Protein AF-A0A7T8GVX0-F1 (afdb_monomer_lite)

Foldseek 3Di:
DDDDDDDDPDPDDPVNVVVVVCVVVVNDPVVVVVVVVDVDDLADPQQRPHGDGPCCVQPNPPSCPVVNVVVVVVVVVVVD

Secondary structure (DSSP, 8-state):
---PPPPPP----HHHHHHHHHHHHT-S-HHHHHTTTS---SB-TTTSSSB--HHIIIII-GGGHHHHHHHHHHHHHTT-

Sequence (80 aa):
MLKTPKPNPIKHRHQDAQLLVQAYTGHGPFLSHLSKWKNTSEICDLCLEEPQTAHHLIYKCPALSYERHLVSQEEDEETK

pLDDT: mean 73.69, std 11.42, range [44.09, 91.81]

Structure (mmCIF, N/CA/C/O backbone):
data_AF-A0A7T8GVX0-F1
#
_entry.id   AF-A0A7T8GVX0-F1
#
loop_
_atom_site.group_PDB
_atom_site.id
_atom_site.type_symbol
_atom_site.label_atom_id
_atom_site.label_alt_id
_atom_site.label_comp_id
_atom_site.label_asym_id
_atom_site.label_entity_id
_atom_site.label_seq_id
_atom_site.pdbx_PDB_ins_code
_atom_site.Cartn_x
_atom_site.Cartn_y
_atom_site.Cartn_z
_atom_site.occupancy
_atom_site.B_iso_or_equiv
_atom_site.auth_seq_id
_atom_site.auth_comp_id
_atom_site.auth_asym_id
_atom_site.auth_atom_id
_atom_site.pdbx_PDB_model_num
ATOM 1 N N . MET A 1 1 ? 1.613 0.928 45.751 1.00 59.47 1 MET A N 1
ATOM 2 C CA . MET A 1 1 ? 0.663 0.253 44.839 1.00 59.47 1 MET A CA 1
ATOM 3 C C . MET A 1 1 ? 0.197 1.260 43.797 1.00 59.47 1 MET A C 1
ATOM 5 O O . MET A 1 1 ? -0.491 2.207 44.156 1.00 59.47 1 MET A O 1
ATOM 9 N N . LEU A 1 2 ? 0.644 1.122 42.546 1.00 64.81 2 LEU A N 1
ATOM 10 C CA . LEU A 1 2 ? 0.258 2.004 41.439 1.00 64.81 2 LEU A CA 1
ATOM 11 C C . LEU A 1 2 ? -1.138 1.592 40.953 1.00 64.81 2 LEU A C 1
ATOM 13 O O . LEU A 1 2 ? -1.330 0.458 40.525 1.00 64.81 2 LEU A O 1
ATOM 17 N N . LYS A 1 3 ? -2.124 2.486 41.064 1.00 62.88 3 LYS A N 1
ATOM 18 C CA . LYS A 1 3 ? -3.463 2.265 40.504 1.00 62.88 3 LYS A CA 1
ATOM 19 C C . LYS A 1 3 ? -3.370 2.454 38.991 1.00 62.88 3 LYS A C 1
ATOM 21 O O . LYS A 1 3 ? -3.167 3.576 38.537 1.00 62.88 3 LYS A O 1
ATOM 26 N N . THR A 1 4 ? -3.495 1.381 38.218 1.00 68.25 4 THR A N 1
ATOM 27 C CA . THR A 1 4 ? -3.642 1.494 36.765 1.00 68.25 4 THR A CA 1
ATOM 28 C C . THR A 1 4 ? -5.031 2.057 36.441 1.00 68.25 4 THR A C 1
ATOM 30 O O . THR A 1 4 ? -6.021 1.654 37.063 1.00 68.25 4 THR A O 1
ATOM 33 N N . PRO A 1 5 ? -5.141 3.026 35.516 1.00 71.12 5 PRO A N 1
ATOM 34 C CA . PRO A 1 5 ? -6.436 3.541 35.100 1.00 71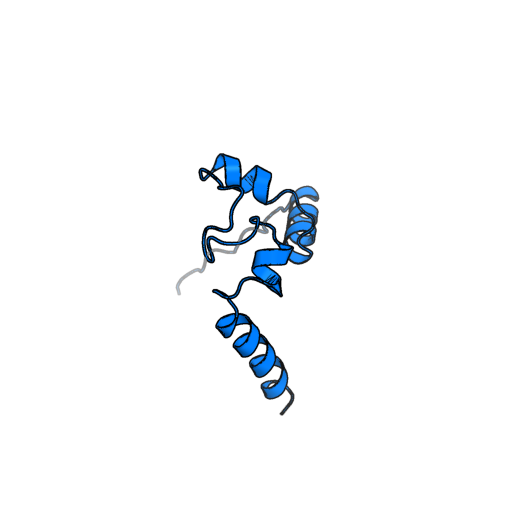.12 5 PRO A CA 1
ATOM 35 C C . PRO A 1 5 ? -7.228 2.434 34.396 1.00 71.12 5 PRO A C 1
ATOM 37 O O . PRO A 1 5 ? -6.707 1.725 33.536 1.00 71.12 5 PRO A O 1
ATOM 40 N N . LYS A 1 6 ? -8.498 2.278 34.780 1.00 66.69 6 LYS A N 1
ATOM 41 C CA . LYS A 1 6 ? -9.418 1.325 34.150 1.00 66.69 6 LYS A CA 1
ATOM 42 C C . LYS A 1 6 ? -9.705 1.810 32.720 1.00 66.69 6 LYS A C 1
ATOM 44 O O . LYS A 1 6 ? -10.144 2.953 32.578 1.00 66.69 6 LYS A O 1
ATOM 49 N N . PRO A 1 7 ? -9.465 1.000 31.674 1.00 65.88 7 PRO A N 1
ATOM 50 C CA . PRO A 1 7 ? -9.745 1.417 30.307 1.00 65.88 7 PRO A CA 1
ATOM 51 C C . PRO A 1 7 ? -11.251 1.631 30.141 1.00 65.88 7 PRO A C 1
ATOM 53 O O . PRO A 1 7 ? -12.061 0.782 30.519 1.00 65.88 7 PRO A O 1
ATOM 56 N N . ASN A 1 8 ? -11.631 2.792 29.610 1.00 69.62 8 ASN A N 1
ATOM 57 C CA . ASN A 1 8 ? -13.021 3.060 29.265 1.00 69.62 8 ASN A CA 1
ATOM 58 C C . ASN A 1 8 ? -13.414 2.186 28.065 1.00 69.62 8 ASN A C 1
ATOM 60 O O . ASN A 1 8 ? -12.640 2.111 27.108 1.00 69.62 8 ASN A O 1
ATOM 64 N N . PRO A 1 9 ? -14.597 1.547 28.077 1.00 67.00 9 PRO A N 1
ATOM 65 C CA . PRO A 1 9 ? -15.057 0.781 26.931 1.00 67.00 9 PRO A CA 1
ATOM 66 C C . PRO A 1 9 ? -15.221 1.732 25.748 1.00 67.00 9 PRO A C 1
ATOM 68 O O . PRO A 1 9 ? -15.987 2.700 25.812 1.00 67.00 9 PRO A O 1
ATOM 71 N N . ILE A 1 10 ? -14.468 1.473 24.680 1.00 66.81 10 ILE A N 1
ATOM 72 C CA . ILE A 1 10 ? -14.549 2.254 23.454 1.00 66.81 10 ILE A CA 1
ATOM 73 C C . ILE A 1 10 ? -15.941 2.010 22.872 1.00 66.81 10 ILE A C 1
ATOM 75 O O . ILE A 1 10 ? -16.273 0.905 22.446 1.00 66.81 10 ILE A O 1
ATOM 79 N N . LYS A 1 11 ? -16.797 3.033 22.920 1.00 65.50 11 LYS A N 1
ATOM 80 C CA . LYS A 1 11 ? -18.143 2.974 22.346 1.00 65.50 11 LYS A CA 1
ATOM 81 C C . LYS A 1 11 ? -18.037 3.138 20.836 1.00 65.50 11 LYS A C 1
ATOM 83 O O . LYS A 1 11 ? -18.279 4.226 20.319 1.00 65.50 11 LYS A O 1
ATOM 88 N N . HIS A 1 12 ? -17.656 2.070 20.149 1.00 63.78 12 HIS A N 1
ATOM 89 C CA . HIS A 1 12 ? -17.686 2.053 18.697 1.00 63.78 12 HIS A CA 1
ATOM 90 C C . HIS A 1 12 ? -19.131 2.113 18.212 1.00 63.78 12 HIS A C 1
ATOM 92 O O . HIS A 1 12 ? -19.988 1.336 18.645 1.00 63.78 12 HIS A O 1
ATOM 98 N N . ARG A 1 13 ? -19.426 3.076 17.339 1.00 71.88 13 ARG A N 1
ATOM 99 C CA . ARG A 1 13 ? -20.722 3.119 16.656 1.00 71.88 13 ARG A CA 1
ATOM 100 C C . ARG A 1 13 ? -20.739 1.990 15.626 1.00 71.88 13 ARG A C 1
ATOM 102 O O . ARG A 1 13 ? -19.697 1.603 15.117 1.00 71.88 13 ARG A O 1
ATOM 109 N N . HIS A 1 14 ? -21.918 1.484 15.272 1.00 72.94 14 HIS A N 1
ATOM 110 C CA . HIS A 1 14 ? -22.075 0.449 14.233 1.00 72.94 14 HIS A CA 1
ATOM 111 C C . HIS A 1 14 ? -21.324 0.782 12.922 1.00 72.94 14 HIS A C 1
ATOM 113 O O . HIS A 1 14 ? -20.826 -0.100 12.228 1.00 72.94 14 HIS A O 1
ATOM 119 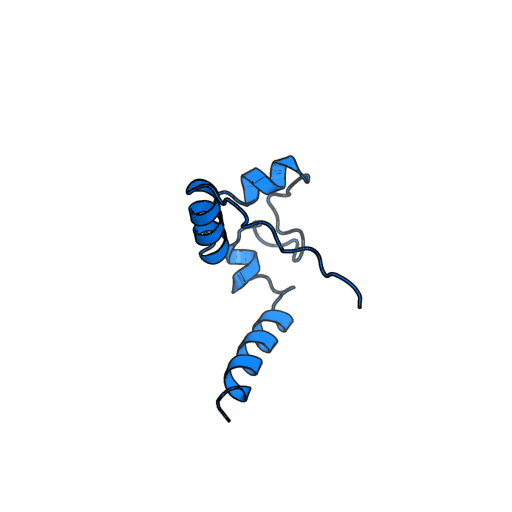N N . GLN A 1 15 ? -21.202 2.076 12.622 1.00 71.75 15 GLN A N 1
ATOM 120 C CA . GLN A 1 15 ? -20.441 2.612 11.493 1.00 71.75 15 GLN A CA 1
ATOM 121 C C . GLN A 1 15 ? -18.938 2.285 11.565 1.00 71.75 15 GLN A C 1
ATOM 123 O O . GLN A 1 15 ? -18.339 1.994 10.534 1.00 71.75 15 GLN A O 1
ATOM 128 N N . ASP A 1 16 ? -18.341 2.254 12.758 1.00 75.25 16 ASP A N 1
ATOM 129 C CA . ASP A 1 16 ? -16.920 1.942 12.950 1.00 75.25 16 ASP A CA 1
ATOM 130 C C . ASP A 1 16 ? -16.637 0.469 12.628 1.00 75.25 16 ASP A C 1
ATOM 132 O O . ASP A 1 16 ? -15.643 0.148 11.983 1.00 75.25 16 ASP A O 1
ATOM 136 N N . ALA A 1 17 ? -17.547 -0.433 13.015 1.00 77.62 17 ALA A N 1
ATOM 137 C CA . ALA A 1 17 ? -17.439 -1.853 12.689 1.00 77.62 17 ALA A CA 1
ATOM 138 C C . ALA A 1 17 ? -17.548 -2.094 11.175 1.00 77.62 17 ALA A C 1
ATOM 140 O O . ALA A 1 17 ? -16.783 -2.875 10.616 1.00 77.62 17 ALA A O 1
ATOM 141 N N . GLN A 1 18 ? -18.449 -1.385 10.488 1.00 77.25 18 GLN A N 1
ATOM 142 C CA . GLN A 1 18 ? -18.552 -1.451 9.026 1.00 77.25 18 GLN A CA 1
ATOM 143 C C . GLN A 1 18 ? -17.285 -0.941 8.330 1.00 77.25 18 GLN A C 1
ATOM 145 O O . GLN A 1 18 ? -16.824 -1.567 7.379 1.00 77.25 18 GLN A O 1
ATOM 150 N N . LEU A 1 19 ? -16.700 0.152 8.822 1.00 73.94 19 LEU A N 1
ATOM 151 C CA . LEU A 1 19 ? -15.424 0.678 8.333 1.00 73.94 19 LEU A CA 1
ATOM 152 C C . LEU A 1 19 ? -14.278 -0.318 8.533 1.00 73.94 19 LEU A C 1
ATOM 154 O O . LEU A 1 19 ? -13.486 -0.518 7.616 1.00 73.94 19 LEU A O 1
ATOM 158 N N . LEU A 1 20 ? -14.218 -0.982 9.689 1.00 75.81 20 LEU A N 1
ATOM 159 C CA . LEU A 1 20 ? -13.228 -2.027 9.962 1.00 75.81 20 LEU A CA 1
ATOM 160 C C . LEU A 1 20 ? -13.380 -3.219 9.013 1.00 75.81 20 LEU A C 1
ATOM 162 O O . LEU A 1 20 ? -12.389 -3.681 8.458 1.00 75.81 20 LEU A O 1
ATOM 166 N N . VAL A 1 21 ? -14.609 -3.679 8.768 1.00 78.75 21 VAL A N 1
ATOM 167 C CA . VAL A 1 21 ? -14.881 -4.761 7.807 1.00 78.75 21 VAL A CA 1
ATOM 168 C C . VAL A 1 21 ? -14.480 -4.343 6.396 1.00 78.75 21 VAL A C 1
ATOM 170 O O . VAL A 1 21 ? -13.833 -5.106 5.686 1.00 78.75 21 VAL A O 1
ATOM 173 N N . GLN A 1 22 ? -14.818 -3.124 5.981 1.00 80.44 22 GLN A N 1
ATOM 174 C CA . GLN A 1 22 ? -14.408 -2.594 4.684 1.00 80.44 22 GLN A CA 1
ATOM 175 C C . GLN A 1 22 ? -12.887 -2.476 4.562 1.00 80.44 22 GLN A C 1
ATOM 177 O O . GLN A 1 22 ? -12.364 -2.716 3.478 1.00 80.44 22 GLN A O 1
ATOM 182 N N . ALA A 1 23 ? -12.185 -2.122 5.644 1.00 74.62 23 ALA A N 1
ATOM 183 C CA . ALA A 1 23 ? -10.726 -2.011 5.671 1.00 74.62 23 ALA A CA 1
ATOM 184 C C . ALA A 1 23 ? -10.073 -3.381 5.568 1.00 74.62 23 ALA A C 1
ATOM 186 O O . ALA A 1 23 ? -9.212 -3.584 4.719 1.00 74.62 23 ALA A O 1
ATOM 187 N N . TYR A 1 24 ? -10.557 -4.333 6.360 1.00 73.75 24 TYR A N 1
ATOM 188 C CA . TYR A 1 24 ? -10.090 -5.710 6.336 1.00 73.75 24 TYR A CA 1
ATOM 189 C C . TYR A 1 24 ? -10.328 -6.383 4.978 1.00 73.75 24 TYR A C 1
ATOM 191 O O . TYR A 1 24 ? -9.462 -7.073 4.457 1.00 73.75 24 TYR A O 1
ATOM 199 N N . THR A 1 25 ? -11.490 -6.144 4.368 1.00 76.06 25 THR A N 1
ATOM 200 C CA . THR A 1 25 ? -11.849 -6.730 3.067 1.00 76.06 25 THR A CA 1
ATOM 201 C C . THR A 1 25 ? -11.355 -5.917 1.869 1.00 76.06 25 THR A C 1
ATOM 203 O O . THR A 1 25 ? -11.542 -6.352 0.737 1.00 76.06 25 THR A O 1
ATOM 206 N N . GLY A 1 26 ? -10.788 -4.724 2.071 1.00 69.06 26 GLY A N 1
ATOM 207 C CA . GLY A 1 26 ? -10.336 -3.839 0.992 1.00 69.06 26 GLY A CA 1
ATOM 208 C C . GLY A 1 26 ? -11.444 -3.222 0.119 1.00 69.06 26 GLY A C 1
ATOM 209 O O . GLY A 1 26 ? -11.135 -2.668 -0.932 1.00 69.06 26 GLY A O 1
ATOM 210 N N . HIS A 1 27 ? -12.718 -3.287 0.527 1.00 78.38 27 HIS A N 1
ATOM 211 C CA . HIS A 1 27 ? -13.874 -2.815 -0.264 1.00 78.38 27 HIS A CA 1
ATOM 212 C C . HIS A 1 27 ? -14.333 -1.380 0.062 1.00 78.38 27 HIS A C 1
ATOM 214 O O . HIS A 1 27 ? -15.288 -0.876 -0.530 1.00 78.38 27 HIS A O 1
ATOM 220 N N . GLY A 1 28 ? -13.697 -0.713 1.024 1.00 73.62 28 GLY A N 1
ATOM 221 C CA . GLY A 1 28 ? -14.005 0.676 1.374 1.00 73.62 28 GLY A CA 1
ATOM 222 C C . GLY A 1 28 ? -13.433 1.702 0.383 1.00 73.62 28 GLY A C 1
ATOM 223 O O . GLY A 1 28 ? -12.467 1.418 -0.328 1.00 73.62 28 GLY A O 1
ATOM 224 N N . PRO A 1 29 ? -13.973 2.936 0.349 1.00 68.19 29 PRO A N 1
ATOM 225 C CA . PRO A 1 29 ? -13.498 4.017 -0.517 1.00 68.19 29 PRO A CA 1
ATOM 226 C C . PRO A 1 29 ? -12.189 4.648 0.007 1.00 68.19 29 PRO A C 1
ATOM 228 O O . PRO A 1 29 ? -12.095 5.865 0.191 1.00 68.19 29 PRO A O 1
ATOM 231 N N . PHE A 1 30 ? -11.166 3.828 0.265 1.00 68.69 30 PHE A N 1
ATOM 232 C CA . PHE A 1 30 ? -9.923 4.240 0.927 1.00 68.69 30 PHE A CA 1
ATOM 233 C C . PHE A 1 30 ? -9.164 5.303 0.155 1.00 68.69 30 PHE A C 1
ATOM 235 O O . PHE A 1 30 ? -8.694 6.253 0.767 1.00 68.69 30 PHE A O 1
ATOM 242 N N . LEU A 1 31 ? -9.120 5.208 -1.176 1.00 66.25 31 LEU A N 1
ATOM 243 C CA . LEU A 1 31 ? -8.484 6.222 -2.021 1.00 66.25 31 LEU A CA 1
ATOM 244 C C . LEU A 1 31 ? -9.143 7.598 -1.865 1.00 66.25 31 LEU A C 1
ATOM 246 O O . LEU A 1 31 ? -8.440 8.590 -1.728 1.00 66.25 31 LEU A O 1
ATOM 250 N N . SER A 1 32 ? -10.477 7.662 -1.794 1.00 67.81 32 SER A N 1
ATOM 251 C CA . SER A 1 32 ? -11.214 8.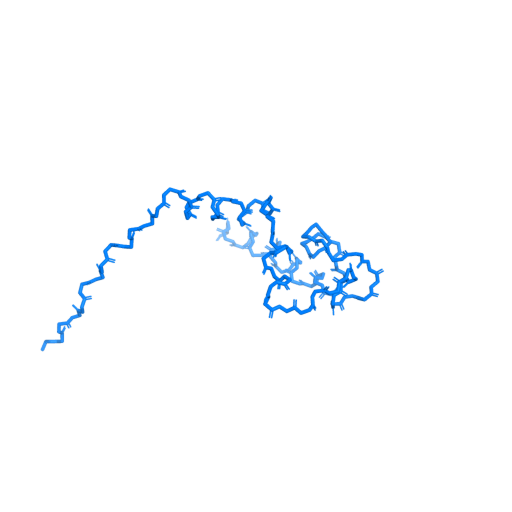922 -1.602 1.00 67.81 32 SER A CA 1
ATOM 252 C C . SER A 1 32 ? -11.048 9.500 -0.190 1.00 67.81 32 SER A C 1
ATOM 254 O O . SER A 1 32 ? -11.175 10.705 0.026 1.00 67.81 32 SER A O 1
ATOM 256 N N . HIS A 1 33 ? -10.768 8.653 0.803 1.00 69.62 33 HIS A N 1
ATOM 257 C CA . HIS A 1 33 ? -10.368 9.119 2.129 1.00 69.62 33 HIS A CA 1
ATOM 258 C C . HIS A 1 33 ? -8.915 9.596 2.151 1.00 69.62 33 HIS A C 1
ATOM 260 O O . HIS A 1 33 ? -8.653 10.682 2.661 1.00 69.62 33 HIS A O 1
ATOM 266 N N . LEU A 1 34 ? -7.992 8.844 1.550 1.00 67.94 34 LEU A N 1
ATOM 267 C CA . LEU A 1 34 ? -6.578 9.201 1.441 1.00 67.94 34 LEU A CA 1
ATOM 268 C C . LEU A 1 34 ? -6.361 10.491 0.649 1.00 67.94 34 LEU A C 1
ATOM 270 O O . LEU A 1 34 ? -5.532 11.303 1.051 1.00 67.94 34 LEU A O 1
ATOM 274 N N . SER A 1 35 ? -7.143 10.728 -0.407 1.00 67.31 35 SER A N 1
ATOM 275 C CA . SER A 1 35 ? -7.054 11.935 -1.237 1.00 67.31 35 SER A CA 1
ATOM 276 C C . SER A 1 35 ? -7.365 13.222 -0.468 1.00 67.31 35 SER A C 1
ATOM 278 O O . SER A 1 35 ? -6.979 14.306 -0.892 1.00 67.31 35 SER A O 1
ATOM 280 N N . LYS A 1 36 ? -8.056 13.128 0.678 1.00 73.69 36 LYS A N 1
ATOM 281 C CA . LYS A 1 36 ? -8.288 14.274 1.574 1.00 73.69 36 LYS A CA 1
ATOM 282 C C . LYS A 1 36 ? -7.064 14.612 2.434 1.00 73.69 36 LYS A C 1
ATOM 284 O O . LYS A 1 36 ? -7.003 15.708 2.977 1.00 73.69 36 LYS A O 1
ATOM 289 N N . TRP A 1 37 ? -6.133 13.671 2.600 1.00 65.88 37 TRP A N 1
ATOM 290 C CA . TRP A 1 37 ? -4.993 13.768 3.523 1.00 65.88 37 TRP A CA 1
ATOM 291 C C . TRP A 1 37 ? -3.663 13.912 2.779 1.00 65.88 37 TRP A C 1
ATOM 293 O O . TRP A 1 37 ? -2.725 14.508 3.302 1.00 65.88 37 TRP A O 1
ATOM 303 N N . LYS A 1 38 ? -3.574 13.388 1.554 1.00 68.06 38 LYS A N 1
ATOM 304 C CA . LYS A 1 38 ? -2.400 13.464 0.686 1.00 68.06 38 LYS A CA 1
ATOM 305 C C . LYS A 1 38 ? -2.860 13.684 -0.750 1.00 68.06 38 LYS A C 1
ATOM 307 O O . LYS A 1 38 ? -3.911 13.188 -1.143 1.00 68.06 38 LYS A O 1
ATOM 312 N N . ASN A 1 39 ? -2.049 14.386 -1.539 1.00 68.06 39 ASN A N 1
ATOM 313 C CA . ASN A 1 39 ? -2.241 14.432 -2.983 1.00 68.06 39 ASN A CA 1
ATOM 314 C C . ASN A 1 39 ? -1.994 13.017 -3.528 1.00 68.06 39 ASN A C 1
ATOM 316 O O . ASN A 1 39 ? -0.851 12.571 -3.619 1.00 68.06 39 ASN A O 1
ATOM 320 N N . THR A 1 40 ? -3.069 12.270 -3.762 1.00 68.88 40 THR A N 1
ATOM 321 C CA . THR A 1 40 ? -3.004 10.902 -4.273 1.00 68.88 40 THR A CA 1
ATOM 322 C C . THR A 1 40 ? -2.799 10.951 -5.777 1.00 68.88 40 THR A C 1
ATOM 324 O O . THR A 1 40 ? -3.654 11.473 -6.491 1.00 68.88 40 THR A O 1
ATOM 327 N N 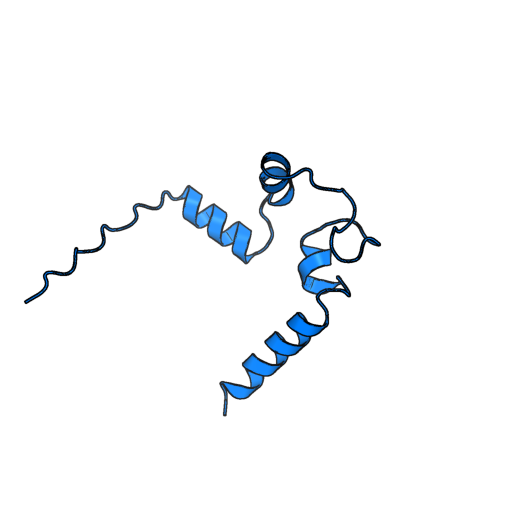. SER A 1 41 ? -1.675 10.411 -6.239 1.00 71.81 41 SER A N 1
ATOM 328 C CA . SER A 1 41 ? -1.443 10.148 -7.655 1.00 71.81 41 SER A CA 1
ATOM 329 C C . SER A 1 41 ? -2.364 9.023 -8.134 1.00 71.81 41 SER A C 1
ATOM 331 O O . SER A 1 41 ? -2.672 8.093 -7.384 1.00 71.81 41 SER A O 1
ATOM 333 N N . GLU A 1 42 ? -2.811 9.101 -9.388 1.00 81.81 42 GLU A N 1
ATOM 334 C CA . GLU A 1 42 ? -3.498 7.982 -10.046 1.00 81.81 42 GLU A CA 1
ATOM 335 C C . GLU A 1 42 ? -2.540 6.811 -10.296 1.00 81.81 42 GLU A C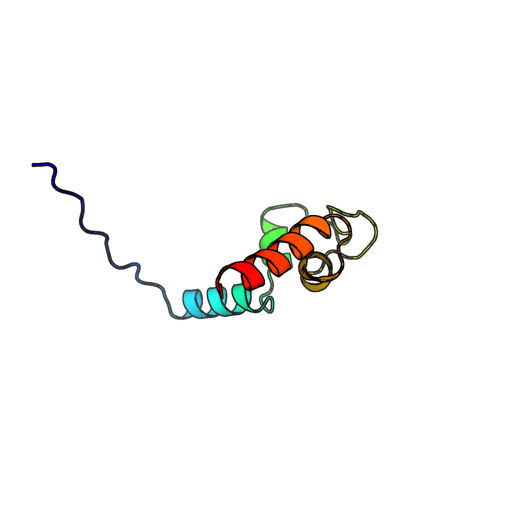 1
ATOM 337 O O . GLU A 1 42 ? -2.979 5.668 -10.386 1.00 81.81 42 GLU A O 1
ATOM 342 N N . ILE A 1 43 ? -1.236 7.090 -10.362 1.00 88.56 43 ILE A N 1
ATOM 343 C CA . ILE A 1 43 ? -0.155 6.114 -10.507 1.00 88.56 43 ILE A CA 1
ATOM 344 C C . ILE A 1 43 ? 0.356 5.713 -9.121 1.00 88.56 43 ILE A C 1
ATOM 346 O O . ILE A 1 43 ? 0.470 6.555 -8.234 1.00 88.56 43 ILE A O 1
ATOM 350 N N . CYS A 1 44 ? 0.680 4.433 -8.940 1.00 87.00 44 CYS A N 1
ATOM 351 C CA . CYS A 1 44 ? 1.237 3.892 -7.706 1.00 87.00 44 CYS A CA 1
ATOM 352 C C . CYS A 1 44 ? 2.506 4.641 -7.286 1.00 87.00 44 CYS A C 1
ATOM 354 O O . CYS A 1 44 ? 3.507 4.597 -7.994 1.00 87.00 44 CYS A O 1
ATOM 356 N N . ASP A 1 45 ? 2.494 5.243 -6.095 1.00 86.81 45 ASP A N 1
ATOM 357 C CA . ASP A 1 45 ? 3.635 5.987 -5.538 1.00 86.81 45 ASP A CA 1
ATOM 358 C C . ASP A 1 45 ? 4.878 5.103 -5.278 1.00 86.81 45 ASP A C 1
ATOM 360 O O . ASP A 1 45 ? 5.963 5.628 -5.035 1.00 86.81 45 ASP A O 1
ATOM 364 N N . LEU A 1 46 ? 4.726 3.772 -5.281 1.00 89.25 46 LEU A N 1
ATOM 365 C CA . LEU A 1 46 ? 5.806 2.826 -4.980 1.00 89.25 46 LEU A CA 1
ATOM 366 C C . LEU A 1 46 ? 6.518 2.323 -6.238 1.00 89.25 46 LEU A C 1
ATOM 368 O O . LEU A 1 46 ? 7.739 2.398 -6.320 1.00 89.25 46 LEU A O 1
ATOM 372 N N . CYS A 1 47 ? 5.764 1.780 -7.199 1.00 91.56 47 CYS A N 1
ATOM 373 C CA . CYS A 1 47 ? 6.339 1.228 -8.429 1.00 91.56 47 CYS A CA 1
ATOM 374 C C . CYS A 1 47 ? 6.386 2.241 -9.575 1.00 91.56 47 CYS A C 1
ATOM 376 O O . CYS A 1 47 ? 7.156 2.048 -10.502 1.00 91.56 47 CYS A O 1
ATOM 378 N N . LEU A 1 48 ? 5.576 3.305 -9.514 1.00 91.81 48 LEU A N 1
ATOM 379 C CA . LEU A 1 48 ? 5.462 4.351 -10.536 1.00 91.81 48 LEU A CA 1
ATOM 380 C C . LEU A 1 48 ? 5.027 3.858 -11.933 1.00 91.81 48 LEU A C 1
ATOM 382 O O . LEU A 1 48 ? 5.109 4.614 -12.898 1.00 91.81 48 LEU A O 1
ATOM 386 N N . GLU A 1 49 ? 4.538 2.621 -12.049 1.00 88.88 49 GLU A N 1
ATOM 387 C CA . GLU A 1 49 ? 4.232 1.972 -13.334 1.00 88.88 49 GLU A CA 1
ATOM 388 C C . GLU A 1 49 ? 2.730 1.747 -13.566 1.00 88.88 49 GLU A C 1
ATOM 390 O O . GLU A 1 49 ? 2.226 2.004 -14.657 1.00 88.88 49 GLU A O 1
ATOM 395 N N . GLU A 1 50 ? 1.995 1.278 -12.551 1.00 88.19 50 GLU A N 1
ATOM 396 C CA . GLU A 1 50 ? 0.572 0.919 -12.667 1.00 88.19 50 GLU A CA 1
ATOM 397 C C . GLU A 1 50 ? -0.345 1.852 -11.854 1.00 88.19 50 GLU A C 1
ATOM 399 O O . GLU A 1 50 ? 0.112 2.513 -10.916 1.00 88.19 50 GLU A O 1
ATOM 404 N N . PRO A 1 51 ? -1.661 1.878 -12.146 1.00 88.19 51 PRO A N 1
ATOM 405 C CA . PRO A 1 51 ? -2.625 2.629 -11.352 1.00 88.19 51 PRO A CA 1
ATOM 406 C C . PRO A 1 51 ? -2.630 2.243 -9.866 1.00 88.19 51 PRO A C 1
ATOM 408 O O . PRO A 1 51 ? -2.646 1.059 -9.506 1.00 88.19 51 PRO A O 1
ATOM 411 N N . GLN A 1 52 ? -2.700 3.246 -8.987 1.00 84.44 52 GLN A N 1
ATOM 412 C CA . GLN A 1 52 ? -2.753 3.047 -7.544 1.00 84.44 52 GLN A CA 1
ATOM 413 C C . GLN A 1 52 ? -4.118 2.503 -7.119 1.00 84.44 52 GLN A C 1
ATOM 415 O O . GLN A 1 52 ? -5.061 3.240 -6.839 1.00 84.44 52 GLN A O 1
ATOM 420 N N . THR A 1 53 ? -4.215 1.181 -7.028 1.00 82.00 53 THR A N 1
ATOM 421 C CA . THR A 1 53 ? -5.390 0.479 -6.505 1.00 82.00 53 THR A CA 1
ATOM 422 C C . THR A 1 53 ? -5.003 -0.401 -5.322 1.00 82.00 53 THR A C 1
ATOM 424 O O . THR A 1 53 ? -3.861 -0.851 -5.221 1.00 82.00 53 THR A O 1
ATOM 427 N N . ALA A 1 54 ? -5.960 -0.691 -4.434 1.00 80.12 54 ALA A N 1
ATOM 428 C CA . ALA A 1 54 ? -5.742 -1.645 -3.344 1.00 80.12 54 ALA A CA 1
ATOM 429 C C . ALA A 1 54 ? -5.311 -3.017 -3.888 1.00 80.12 54 ALA A C 1
ATOM 431 O O . ALA A 1 54 ? -4.366 -3.613 -3.384 1.00 80.12 54 ALA A O 1
ATOM 432 N N . HIS A 1 55 ? -5.929 -3.468 -4.986 1.00 82.12 55 HIS A N 1
ATOM 433 C CA . HIS A 1 55 ? -5.530 -4.697 -5.667 1.00 82.12 55 HIS A CA 1
ATOM 434 C C . HIS A 1 55 ? -4.074 -4.642 -6.151 1.00 82.12 55 HIS A C 1
ATOM 436 O O . HIS A 1 55 ? -3.346 -5.626 -6.012 1.00 82.12 55 HIS A O 1
ATOM 442 N N . HIS A 1 56 ? -3.641 -3.527 -6.748 1.00 87.50 56 HIS A N 1
ATOM 443 C CA . HIS A 1 56 ? -2.254 -3.371 -7.171 1.00 87.50 56 HIS A CA 1
ATOM 444 C C . HIS A 1 56 ? -1.311 -3.457 -5.966 1.00 87.50 56 HIS A C 1
ATOM 446 O O . HIS A 1 56 ? -0.433 -4.311 -5.959 1.00 87.50 56 HIS A O 1
ATOM 452 N N . LEU A 1 57 ? -1.528 -2.650 -4.922 1.00 84.31 57 LEU A N 1
ATOM 453 C CA . LEU A 1 57 ? -0.672 -2.631 -3.730 1.00 84.31 57 LEU A CA 1
ATOM 454 C C . LEU A 1 57 ? -0.572 -4.007 -3.064 1.00 84.31 57 LEU A C 1
ATOM 456 O O . LEU A 1 57 ? 0.532 -4.486 -2.816 1.00 84.31 57 LEU A O 1
ATOM 460 N N . ILE A 1 58 ? -1.711 -4.663 -2.839 1.00 83.25 58 ILE A N 1
ATOM 461 C CA . ILE A 1 58 ? -1.757 -5.930 -2.110 1.00 83.25 58 ILE A CA 1
ATOM 462 C C . ILE A 1 58 ? -1.157 -7.056 -2.949 1.00 83.25 58 ILE A C 1
ATOM 464 O O . ILE A 1 58 ? -0.302 -7.764 -2.440 1.00 83.25 58 ILE A O 1
ATOM 468 N N . TYR A 1 59 ? -1.533 -7.211 -4.224 1.00 83.31 59 TYR A N 1
ATOM 469 C CA . TYR A 1 59 ? -1.244 -8.445 -4.974 1.00 83.31 59 TYR A CA 1
ATOM 470 C C . TYR A 1 59 ? -0.214 -8.313 -6.094 1.00 83.31 59 TYR A C 1
ATOM 472 O O . TYR A 1 59 ? 0.378 -9.316 -6.484 1.00 83.31 59 TYR A O 1
ATOM 480 N N . LYS A 1 60 ? -0.016 -7.116 -6.655 1.00 87.25 60 LYS A N 1
ATOM 481 C CA . LYS A 1 60 ? 0.752 -6.948 -7.902 1.00 87.25 60 LYS A CA 1
ATOM 482 C C . LYS A 1 60 ? 2.002 -6.092 -7.756 1.00 87.25 60 LYS A C 1
ATOM 484 O O . LYS A 1 60 ? 2.957 -6.309 -8.488 1.00 87.25 60 LYS A O 1
ATOM 489 N N . CYS A 1 61 ? 2.016 -5.142 -6.822 1.00 90.56 61 CYS A N 1
ATOM 490 C CA . CYS A 1 61 ? 3.049 -4.119 -6.734 1.00 90.56 61 CYS A CA 1
ATOM 491 C C . CYS A 1 61 ? 4.426 -4.770 -6.554 1.00 90.56 61 CYS A C 1
ATOM 493 O O . CYS A 1 61 ? 4.632 -5.430 -5.529 1.00 90.56 61 CYS A O 1
ATOM 495 N N . PRO A 1 62 ? 5.362 -4.619 -7.508 1.00 91.25 62 PRO A N 1
ATOM 496 C CA . PRO A 1 62 ? 6.666 -5.277 -7.439 1.00 91.25 62 PRO A CA 1
ATOM 497 C C . PRO A 1 62 ? 7.498 -4.768 -6.259 1.00 91.25 62 PRO A C 1
ATOM 499 O O . PRO A 1 62 ? 8.231 -5.548 -5.652 1.00 91.25 62 PRO A O 1
ATOM 502 N N . ALA A 1 63 ? 7.308 -3.505 -5.865 1.00 91.00 63 ALA A N 1
ATOM 503 C CA . ALA A 1 63 ? 7.965 -2.908 -4.704 1.00 91.00 63 ALA A CA 1
ATOM 504 C C . ALA A 1 63 ? 7.567 -3.558 -3.366 1.00 91.00 63 ALA A C 1
ATOM 506 O O . ALA A 1 63 ? 8.299 -3.404 -2.401 1.00 91.00 63 ALA A O 1
ATOM 507 N N . LEU A 1 64 ? 6.438 -4.281 -3.317 1.00 88.56 64 LEU A N 1
ATOM 508 C CA . LEU A 1 64 ? 5.947 -5.003 -2.133 1.00 88.56 64 LEU A CA 1
ATOM 509 C C . LEU A 1 64 ? 6.060 -6.531 -2.283 1.00 88.56 64 LEU A C 1
ATOM 511 O O . LEU A 1 64 ? 5.374 -7.299 -1.606 1.00 88.56 64 LEU A O 1
ATOM 515 N N . SER A 1 65 ? 6.845 -6.997 -3.260 1.00 87.44 65 SER A N 1
ATOM 516 C CA . SER A 1 65 ? 6.993 -8.431 -3.532 1.00 87.44 65 SER A CA 1
ATOM 517 C C . SER A 1 65 ? 7.658 -9.167 -2.374 1.00 87.44 65 SER A C 1
ATOM 519 O O . SER A 1 65 ? 7.202 -10.246 -2.006 1.00 87.44 65 SER A O 1
ATOM 521 N N . TYR A 1 66 ? 8.680 -8.568 -1.767 1.00 84.69 66 TYR A N 1
ATOM 522 C CA . TYR A 1 66 ? 9.426 -9.166 -0.668 1.00 84.69 66 TYR A CA 1
ATOM 523 C C . TYR A 1 66 ? 8.545 -9.399 0.567 1.00 84.69 66 TYR A C 1
ATOM 525 O O . TYR A 1 66 ? 8.494 -10.505 1.098 1.00 84.69 66 TYR A O 1
ATOM 533 N N . GLU A 1 67 ? 7.773 -8.394 0.971 1.00 81.88 67 GLU A N 1
ATOM 534 C CA . GLU A 1 67 ? 6.882 -8.440 2.130 1.00 81.88 67 GLU A CA 1
ATOM 535 C C . GLU A 1 67 ? 5.777 -9.488 1.958 1.00 81.88 67 GLU A C 1
ATOM 537 O O . GLU A 1 67 ? 5.462 -10.210 2.901 1.00 81.88 67 GLU A O 1
ATOM 542 N N . ARG A 1 68 ? 5.230 -9.644 0.743 1.00 81.00 68 ARG A N 1
ATOM 543 C CA . ARG A 1 68 ? 4.266 -10.718 0.449 1.00 81.00 68 ARG A CA 1
ATOM 544 C C . ARG A 1 68 ? 4.853 -12.110 0.671 1.00 81.00 68 ARG A C 1
ATOM 546 O O . ARG A 1 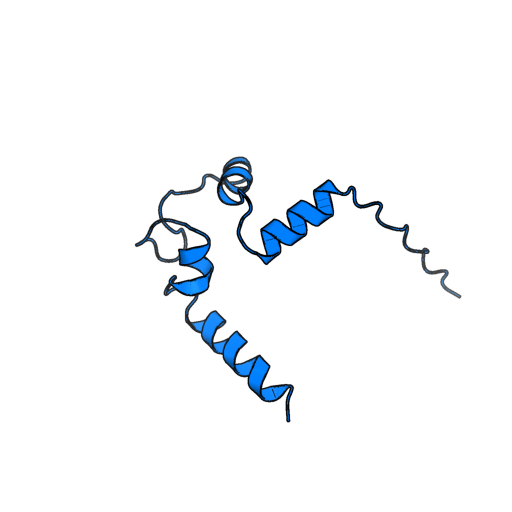68 ? 4.160 -12.999 1.165 1.00 81.00 68 ARG A O 1
ATOM 553 N N . HIS A 1 69 ? 6.109 -12.306 0.277 1.00 74.81 69 HIS A N 1
ATOM 554 C CA . HIS A 1 69 ? 6.782 -13.590 0.438 1.00 74.81 69 HIS A CA 1
ATOM 555 C C . HIS A 1 69 ? 7.111 -13.895 1.901 1.00 74.81 69 HIS A C 1
ATOM 557 O O . HIS A 1 69 ? 7.093 -15.066 2.264 1.00 74.81 69 HIS A O 1
ATOM 563 N N . LEU A 1 70 ? 7.350 -12.878 2.736 1.00 69.75 70 LEU A N 1
ATOM 564 C CA . LEU A 1 70 ? 7.544 -13.060 4.178 1.00 69.75 70 LEU A CA 1
ATOM 565 C C . LEU A 1 70 ? 6.257 -13.495 4.888 1.00 69.75 70 LEU A C 1
ATOM 567 O O . LEU A 1 70 ? 6.283 -14.465 5.635 1.00 69.75 70 LEU A O 1
ATOM 571 N N . VAL A 1 71 ? 5.121 -12.855 4.590 1.00 60.66 71 VAL A N 1
ATOM 572 C CA . VAL A 1 71 ? 3.821 -13.233 5.184 1.00 60.66 71 VAL A CA 1
ATOM 573 C C . VAL A 1 71 ? 3.447 -14.679 4.846 1.00 60.66 71 VAL A C 1
ATOM 575 O O . VAL A 1 71 ? 2.914 -15.389 5.688 1.00 60.66 71 VAL A O 1
ATOM 578 N N . SER A 1 72 ? 3.786 -15.144 3.639 1.00 58.09 72 SER A N 1
ATOM 579 C CA . SER A 1 72 ? 3.531 -16.538 3.244 1.00 58.09 72 SER A CA 1
ATOM 580 C C . SER A 1 72 ? 4.404 -17.553 3.996 1.00 58.09 72 SER A C 1
ATOM 582 O O . SER A 1 72 ? 4.076 -18.729 3.993 1.00 58.09 72 SER A O 1
ATOM 584 N N . GLN A 1 73 ? 5.525 -17.133 4.594 1.00 54.53 73 GLN A N 1
ATOM 585 C CA . GLN A 1 73 ? 6.437 -18.026 5.320 1.00 54.53 73 GLN A CA 1
ATOM 586 C C . GLN A 1 73 ? 6.118 -18.108 6.817 1.00 54.53 73 GLN A C 1
ATOM 588 O O . GLN A 1 73 ? 6.380 -19.136 7.432 1.00 54.53 73 GLN A O 1
ATOM 593 N N . GLU A 1 74 ? 5.527 -17.063 7.401 1.00 56.00 74 GLU A N 1
ATOM 594 C CA . GLU A 1 74 ? 5.123 -17.065 8.815 1.00 56.00 74 GLU A CA 1
ATOM 595 C C . GLU A 1 74 ? 3.936 -18.015 9.081 1.00 56.00 74 GLU A C 1
ATOM 597 O O . GLU A 1 74 ? 3.881 -18.649 10.134 1.00 56.00 74 GLU A O 1
ATOM 602 N N . GLU A 1 75 ? 3.033 -18.204 8.109 1.00 55.00 75 GLU A N 1
ATOM 603 C CA . GLU A 1 75 ? 1.899 -19.141 8.228 1.00 55.00 75 GLU A CA 1
ATOM 604 C C . GLU A 1 75 ? 2.335 -20.622 8.303 1.00 55.00 75 GLU A C 1
ATOM 606 O O . GLU A 1 75 ? 1.641 -21.442 8.910 1.00 55.00 75 GLU A O 1
ATOM 611 N N . ASP A 1 76 ? 3.508 -20.960 7.755 1.00 51.81 76 ASP A N 1
ATOM 612 C CA . ASP A 1 76 ? 4.048 -22.326 7.738 1.00 51.81 76 ASP A CA 1
ATOM 613 C C . ASP A 1 76 ? 4.830 -22.692 9.022 1.00 51.81 76 ASP A C 1
ATOM 615 O O . ASP A 1 76 ? 5.009 -23.877 9.319 1.00 51.81 76 ASP A O 1
ATOM 619 N N . GLU A 1 77 ? 5.299 -21.713 9.808 1.00 51.28 77 GLU A N 1
ATOM 620 C CA . GLU A 1 77 ? 6.034 -21.968 11.062 1.00 51.28 77 GLU A CA 1
ATOM 621 C C . GLU A 1 77 ? 5.123 -22.112 12.289 1.00 51.28 77 GLU A C 1
ATOM 623 O O . GLU A 1 77 ? 5.467 -22.842 13.218 1.00 51.28 77 GLU A O 1
ATOM 628 N N . GLU A 1 78 ? 3.934 -21.503 12.298 1.00 49.34 78 GLU A N 1
ATOM 629 C CA . GLU A 1 78 ? 3.021 -21.559 13.454 1.00 49.34 78 GLU A CA 1
ATOM 630 C C . GLU A 1 78 ? 2.248 -22.894 13.571 1.00 49.34 78 GLU A C 1
ATOM 632 O O . GLU A 1 78 ? 1.535 -23.138 14.545 1.00 49.34 78 GLU A O 1
ATOM 637 N N . THR A 1 79 ? 2.425 -23.809 12.611 1.00 52.12 79 THR A N 1
ATOM 638 C CA . THR A 1 79 ? 1.860 -25.172 12.648 1.00 52.12 79 THR A CA 1
ATOM 639 C C . THR A 1 79 ? 2.853 -26.271 13.044 1.00 52.12 79 THR A C 1
ATOM 641 O O . THR A 1 79 ? 2.486 -27.450 12.991 1.00 52.12 79 THR A O 1
ATOM 644 N N . LYS A 1 80 ? 4.079 -25.933 13.469 1.00 44.09 80 LYS A N 1
ATOM 645 C CA . LYS A 1 80 ? 5.109 -26.920 13.831 1.00 44.09 80 LYS A CA 1
ATOM 646 C C . LYS A 1 80 ? 5.417 -27.010 15.326 1.00 44.09 80 LYS A C 1
ATOM 648 O O . LYS A 1 80 ? 5.563 -25.962 15.985 1.00 44.09 80 LYS A O 1
#

Radius of gyration: 18.42 Å; chains: 1; bounding box: 32×41×58 Å

Organism: Caligus rogercresseyi (NCBI:txid217165)